Protein AF-A0A668SNV4-F1 (afdb_monomer_lite)

Sequence (179 aa):
MDPEVSVLLHCAHWQGLLRSQVQVELSERQTDLALERHIDEVWMKRVSKEPWLFNRAKFRLHSFCLIKRTPKIICVLDYLGTNWSCGEAEFGDPLTLLAQPLGVGGILCTSNGQVVMIRSQKVAEAGGLLDISGGHPERDMNKEDSVNIPLSSLGPPDLMGIALNHTSAGGPSAEFYVR

InterPro domains:
  IPR055295 Uridine diphosphate glucose pyrophosphatase NUDT22/Nudix hydrolase 9-l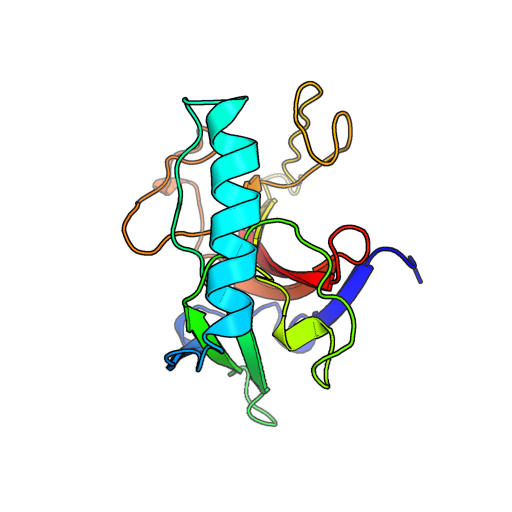ike [PTHR31835] (4-139)

Radius of gyration: 17.76 Å; chains: 1; bounding box: 51×36×52 Å

pLDDT: mean 80.9, std 13.27, range [43.84, 95.81]

Structure (mmCIF, N/CA/C/O backbone):
data_AF-A0A668SNV4-F1
#
_entry.id   AF-A0A668SNV4-F1
#
loop_
_atom_site.group_PDB
_atom_site.id
_atom_site.type_symbol
_atom_site.label_atom_id
_atom_site.label_alt_id
_atom_site.label_comp_id
_atom_site.label_asym_id
_atom_site.label_entity_id
_atom_site.label_seq_id
_atom_site.pdbx_PDB_ins_code
_atom_site.Cartn_x
_atom_site.Cartn_y
_atom_site.Cartn_z
_atom_site.occupancy
_atom_site.B_iso_or_equiv
_atom_site.auth_seq_id
_atom_site.auth_comp_id
_atom_site.auth_asym_id
_atom_site.auth_atom_id
_atom_site.pdbx_PDB_model_num
ATOM 1 N N . MET A 1 1 ? -5.055 -21.736 3.893 1.00 62.34 1 MET A N 1
ATOM 2 C CA . MET A 1 1 ? -4.922 -20.269 3.802 1.00 62.34 1 MET A CA 1
ATOM 3 C C . MET A 1 1 ? -4.796 -19.911 2.336 1.00 62.34 1 MET A C 1
ATOM 5 O O . MET A 1 1 ? -4.388 -20.781 1.573 1.00 62.34 1 MET A O 1
ATOM 9 N N . ASP A 1 2 ? -5.212 -18.707 1.961 1.00 80.62 2 ASP A N 1
ATOM 10 C CA . ASP A 1 2 ? -5.057 -18.195 0.598 1.00 80.62 2 ASP A CA 1
ATOM 11 C C . ASP A 1 2 ? -3.554 -18.097 0.261 1.00 80.62 2 ASP A C 1
ATOM 13 O O . ASP A 1 2 ? -2.820 -17.499 1.048 1.00 80.62 2 ASP A O 1
ATOM 17 N N . PRO A 1 3 ? -3.052 -18.741 -0.809 1.00 85.69 3 PRO A N 1
ATOM 18 C CA . PRO A 1 3 ? -1.633 -18.689 -1.156 1.00 85.69 3 PRO A CA 1
ATOM 19 C C . PRO A 1 3 ? -1.188 -17.319 -1.690 1.00 85.69 3 PRO A C 1
ATOM 21 O O . PRO A 1 3 ? 0.012 -17.053 -1.733 1.00 85.69 3 PRO A O 1
ATOM 24 N N . GLU A 1 4 ? -2.122 -16.456 -2.098 1.00 86.94 4 GLU A N 1
ATOM 25 C CA . GLU A 1 4 ? -1.818 -15.160 -2.710 1.00 86.94 4 GLU A CA 1
ATOM 26 C C . GLU A 1 4 ? -1.564 -14.062 -1.671 1.00 86.94 4 GLU A C 1
ATOM 28 O O . GLU A 1 4 ? -0.909 -13.065 -1.979 1.00 86.94 4 GLU A O 1
ATOM 33 N N . VAL A 1 5 ? -2.012 -14.257 -0.425 1.00 88.69 5 VAL A N 1
ATOM 34 C CA . VAL A 1 5 ? -1.916 -13.258 0.647 1.00 88.69 5 VAL A CA 1
ATOM 35 C C . VAL A 1 5 ? -1.386 -13.872 1.938 1.00 88.69 5 VAL A C 1
ATOM 37 O O . VAL A 1 5 ? -1.888 -14.888 2.418 1.00 88.69 5 VAL A O 1
ATOM 40 N N . SER A 1 6 ? -0.423 -13.202 2.570 1.00 92.31 6 SER A N 1
ATOM 41 C CA . SER A 1 6 ? -0.019 -13.501 3.948 1.00 92.31 6 SER A CA 1
ATOM 42 C C . SER A 1 6 ? -0.122 -12.283 4.857 1.00 92.31 6 SER A C 1
ATOM 44 O O . SER A 1 6 ? -0.015 -11.138 4.423 1.00 92.31 6 SER A O 1
ATOM 46 N N . VAL A 1 7 ? -0.349 -12.533 6.148 1.00 92.19 7 VAL A N 1
ATOM 47 C CA . VAL A 1 7 ? -0.418 -11.486 7.171 1.00 92.19 7 VAL A CA 1
ATOM 48 C C . VAL A 1 7 ? 0.949 -11.358 7.831 1.00 92.19 7 VAL A C 1
ATOM 50 O O . VAL A 1 7 ? 1.402 -12.278 8.511 1.00 92.19 7 VAL A O 1
ATOM 53 N N . LEU A 1 8 ? 1.588 -10.206 7.643 1.00 90.25 8 LEU A N 1
ATOM 54 C CA . LEU A 1 8 ? 2.882 -9.879 8.233 1.00 90.25 8 LEU A CA 1
ATOM 55 C C . LEU A 1 8 ? 2.731 -9.339 9.664 1.00 90.25 8 LEU A C 1
ATOM 57 O O . LEU A 1 8 ? 3.505 -9.685 10.554 1.00 90.25 8 LEU A O 1
ATOM 61 N N . LEU A 1 9 ? 1.711 -8.510 9.893 1.00 90.31 9 LEU A N 1
ATOM 62 C CA . LEU A 1 9 ? 1.374 -7.935 11.193 1.00 90.31 9 LEU A CA 1
ATOM 63 C C . LEU A 1 9 ? -0.138 -7.976 11.390 1.00 90.31 9 LEU A C 1
ATOM 65 O O . LEU A 1 9 ? -0.888 -7.592 10.497 1.00 90.31 9 LEU A O 1
ATOM 69 N N . HIS A 1 10 ? -0.576 -8.365 12.586 1.00 91.19 10 HIS A N 1
ATOM 70 C CA . HIS A 1 10 ? -1.985 -8.379 12.959 1.00 91.19 10 HIS A CA 1
ATOM 71 C C . HIS A 1 10 ? -2.212 -7.613 14.267 1.00 91.19 10 HIS A C 1
ATOM 73 O O . HIS A 1 10 ? -1.689 -7.994 15.315 1.00 91.19 10 HIS A O 1
ATOM 79 N N . CYS A 1 11 ? -3.020 -6.553 14.210 1.00 89.69 11 CYS A N 1
ATOM 80 C CA . CYS A 1 11 ? -3.277 -5.647 15.331 1.00 89.69 11 CYS A CA 1
ATOM 81 C C . CYS A 1 11 ? -4.656 -5.842 15.982 1.00 89.69 11 CYS A C 1
ATOM 83 O O . CYS A 1 11 ? -5.030 -5.060 16.858 1.00 89.69 11 CYS A O 1
ATOM 85 N N . ALA A 1 12 ? -5.422 -6.879 15.615 1.00 80.88 12 ALA A N 1
ATOM 86 C CA . ALA A 1 12 ? -6.786 -7.050 16.130 1.00 80.88 12 ALA A CA 1
ATOM 87 C C . ALA A 1 12 ? -6.859 -7.236 17.652 1.00 80.88 12 ALA A C 1
ATOM 89 O O . ALA A 1 12 ? -7.870 -6.889 18.256 1.00 80.88 12 ALA A O 1
ATOM 90 N N . HIS A 1 13 ? -5.790 -7.723 18.295 1.00 84.62 13 HIS A N 1
ATOM 91 C CA . HIS A 1 13 ? -5.733 -7.814 19.758 1.00 84.62 13 HIS A CA 1
ATOM 92 C C . HIS A 1 13 ? -5.906 -6.447 20.446 1.00 84.62 13 HIS A C 1
ATOM 94 O O . HIS A 1 13 ? -6.421 -6.385 21.560 1.00 84.62 13 HIS A O 1
ATOM 100 N N . TRP A 1 14 ? -5.521 -5.360 19.773 1.00 85.62 14 TRP A N 1
ATOM 101 C CA . TRP A 1 14 ? -5.672 -3.987 20.260 1.00 85.62 14 TRP A CA 1
ATOM 102 C C . TRP A 1 14 ? -6.848 -3.246 19.626 1.00 85.62 14 TRP A C 1
ATOM 104 O O . TRP A 1 14 ? -7.013 -2.065 19.897 1.00 85.62 14 TRP A O 1
ATOM 114 N N . GLN A 1 15 ? -7.668 -3.934 18.820 1.00 90.31 15 GLN A N 1
ATOM 115 C CA . GLN A 1 15 ? -8.726 -3.325 18.004 1.00 90.31 15 GLN A CA 1
ATOM 116 C C . GLN A 1 15 ? -8.188 -2.293 16.995 1.00 90.31 15 GLN A C 1
ATOM 118 O O . GLN A 1 15 ? -8.897 -1.369 16.620 1.00 90.31 15 GLN A O 1
ATOM 123 N N . GLY A 1 16 ? -6.944 -2.484 16.543 1.00 92.38 16 GLY A N 1
ATOM 124 C CA . GLY A 1 16 ? -6.222 -1.527 15.707 1.00 92.38 16 GLY A CA 1
ATOM 125 C C . GLY A 1 16 ? -5.272 -0.637 16.514 1.00 92.38 16 GLY A C 1
ATOM 126 O O . GLY A 1 16 ? -5.365 -0.538 17.736 1.00 92.38 16 GLY A O 1
ATOM 127 N N . LEU A 1 17 ? -4.291 -0.041 15.835 1.00 93.88 17 LEU A N 1
ATOM 128 C CA . LEU A 1 17 ? -3.350 0.905 16.438 1.00 93.88 17 LEU A CA 1
ATOM 129 C C . LEU A 1 17 ? -3.656 2.329 15.978 1.00 93.88 17 LEU A C 1
ATOM 131 O O . LEU A 1 17 ? -3.743 2.603 14.782 1.00 93.88 17 LEU A O 1
ATOM 135 N N . LEU A 1 18 ? -3.730 3.246 16.939 1.00 94.38 18 LEU A N 1
ATOM 136 C CA . LEU A 1 18 ? -3.867 4.676 16.688 1.00 94.38 18 LEU A CA 1
ATOM 137 C C . LEU A 1 18 ? -2.577 5.253 16.097 1.00 94.38 18 LEU A C 1
ATOM 139 O O . LEU A 1 18 ? -1.477 4.756 16.335 1.00 94.38 18 LEU A O 1
ATOM 143 N N . ARG A 1 19 ? -2.667 6.413 15.441 1.00 93.06 19 ARG A N 1
ATOM 144 C CA . ARG A 1 19 ? -1.477 7.133 14.952 1.00 93.06 19 ARG A CA 1
ATOM 145 C C . ARG A 1 19 ? -0.423 7.378 16.043 1.00 93.06 19 ARG A C 1
ATOM 147 O O . ARG A 1 19 ? 0.765 7.258 15.779 1.00 93.06 19 ARG A O 1
ATOM 154 N N . SER A 1 20 ? -0.837 7.695 17.272 1.00 93.00 20 SER A N 1
ATOM 155 C CA . SER A 1 20 ? 0.075 7.935 18.409 1.00 93.00 20 SER A CA 1
ATOM 156 C C . SER A 1 20 ? 0.813 6.679 18.896 1.00 93.00 20 SER A C 1
ATOM 158 O O . SER A 1 20 ? 1.745 6.774 19.696 1.00 93.00 20 SER A O 1
ATOM 160 N N . GLN A 1 21 ? 0.385 5.507 18.433 1.00 93.81 21 GLN A N 1
ATOM 161 C CA . GLN A 1 21 ? 0.933 4.195 18.755 1.00 93.81 21 GLN A CA 1
ATOM 162 C C . GLN A 1 21 ? 1.876 3.666 17.663 1.00 93.81 21 GLN A C 1
ATOM 164 O O . GLN A 1 21 ? 2.537 2.647 17.861 1.00 93.81 21 GLN A O 1
ATOM 169 N N . VAL A 1 22 ? 1.976 4.364 16.531 1.00 92.62 22 VAL A N 1
ATOM 170 C CA . VAL A 1 22 ? 2.842 4.002 15.408 1.00 92.62 22 VAL A CA 1
ATOM 171 C C . VAL A 1 22 ? 3.987 5.006 15.322 1.00 92.62 22 VAL A C 1
ATOM 173 O O . VAL A 1 22 ? 3.777 6.191 15.074 1.00 92.62 22 VAL A O 1
ATOM 176 N N . GLN A 1 23 ? 5.211 4.527 15.521 1.00 93.06 23 GLN A N 1
ATOM 177 C CA . GLN A 1 23 ? 6.435 5.287 15.297 1.00 93.06 23 GLN A CA 1
ATOM 178 C C . GLN A 1 23 ? 7.041 4.874 13.956 1.00 93.06 23 GLN A C 1
ATOM 180 O O . GLN A 1 23 ? 7.071 3.692 13.620 1.00 93.06 23 GLN A O 1
ATOM 185 N N . VAL A 1 24 ? 7.527 5.851 13.195 1.00 90.62 24 VAL A N 1
ATOM 186 C CA . VAL A 1 24 ? 8.175 5.626 11.901 1.00 90.62 24 VAL A CA 1
ATOM 187 C C . VAL A 1 24 ? 9.590 6.174 11.958 1.00 90.62 24 VAL A C 1
ATOM 189 O O . VAL A 1 24 ? 9.796 7.326 12.337 1.00 90.62 24 VAL A O 1
ATOM 192 N N . GLU A 1 25 ? 10.545 5.346 11.563 1.00 90.75 25 GLU A N 1
ATOM 193 C CA . GLU A 1 25 ? 11.948 5.698 11.391 1.00 90.75 25 GLU A CA 1
ATOM 194 C C . GLU A 1 25 ? 12.276 5.620 9.902 1.00 90.75 25 GLU A C 1
ATOM 196 O O . GLU A 1 25 ? 11.956 4.633 9.243 1.00 90.75 25 GLU A O 1
ATOM 201 N N . LEU A 1 26 ? 12.857 6.691 9.362 1.00 86.62 26 LEU A N 1
ATOM 202 C CA . LEU A 1 26 ? 13.261 6.757 7.962 1.00 86.62 26 LEU A CA 1
ATOM 203 C C . LEU A 1 26 ? 14.764 6.527 7.859 1.00 86.62 26 LEU A C 1
ATOM 205 O O . LEU A 1 26 ? 15.535 7.225 8.522 1.00 86.62 26 LEU A O 1
ATOM 209 N N . SER A 1 27 ? 15.162 5.597 7.000 1.00 80.81 27 SER A N 1
ATOM 210 C CA . SER A 1 27 ? 16.559 5.335 6.658 1.00 80.81 27 SER A CA 1
ATOM 211 C C . SER A 1 27 ? 16.804 5.443 5.153 1.00 80.81 27 SER A C 1
ATOM 213 O O . SER A 1 27 ? 15.889 5.405 4.325 1.00 80.81 27 SER A O 1
ATOM 215 N N . GLU A 1 28 ? 18.068 5.656 4.793 1.00 73.38 28 GLU A N 1
ATOM 216 C CA . GLU A 1 28 ? 18.510 5.631 3.403 1.00 73.38 28 GLU A CA 1
ATOM 217 C C . GLU A 1 28 ? 18.937 4.212 3.039 1.00 73.38 28 GLU A C 1
ATOM 219 O O . GLU A 1 28 ? 19.706 3.573 3.761 1.00 73.38 28 GLU A O 1
ATOM 224 N N . ARG A 1 29 ? 18.446 3.714 1.902 1.00 69.88 29 ARG A N 1
ATOM 225 C CA . ARG A 1 29 ? 18.855 2.408 1.393 1.00 69.88 29 ARG A CA 1
ATOM 226 C C . ARG A 1 29 ? 20.238 2.521 0.760 1.00 69.88 29 ARG A C 1
ATOM 228 O O . ARG A 1 29 ? 20.479 3.382 -0.081 1.00 69.88 29 ARG A O 1
ATOM 235 N N . GLN A 1 30 ? 21.118 1.590 1.110 1.00 66.25 30 GLN A N 1
ATOM 236 C CA . GLN A 1 30 ? 22.383 1.411 0.411 1.00 66.25 30 GLN A CA 1
ATOM 237 C C . GLN A 1 30 ? 22.130 0.698 -0.924 1.00 66.25 30 GLN A C 1
ATOM 239 O O . GLN A 1 30 ? 21.508 -0.366 -0.950 1.00 66.25 30 GLN A O 1
ATOM 244 N N . THR A 1 31 ? 22.577 1.293 -2.030 1.00 65.88 31 THR A N 1
ATOM 245 C CA . THR A 1 31 ? 22.366 0.763 -3.384 1.00 65.88 31 THR A CA 1
ATOM 246 C C . THR A 1 31 ? 23.671 0.318 -4.032 1.00 65.88 31 THR A C 1
ATOM 248 O O . THR A 1 31 ? 24.742 0.867 -3.769 1.00 65.88 31 THR A O 1
ATOM 251 N N . ASP A 1 32 ? 23.574 -0.712 -4.872 1.00 72.00 32 ASP A N 1
ATOM 252 C CA . ASP A 1 32 ? 24.674 -1.194 -5.705 1.00 72.00 32 ASP A CA 1
ATOM 253 C C . ASP A 1 32 ? 24.635 -0.481 -7.066 1.00 72.00 32 ASP A C 1
ATOM 255 O O . ASP A 1 32 ? 23.599 -0.442 -7.731 1.00 72.00 32 ASP A O 1
ATOM 259 N N . LEU A 1 33 ? 25.777 0.046 -7.511 1.00 77.81 33 LEU A N 1
ATOM 260 C CA . LEU A 1 33 ? 25.935 0.691 -8.816 1.00 77.81 33 LEU A CA 1
ATOM 261 C C . LEU A 1 33 ? 25.541 -0.218 -9.991 1.00 77.81 33 LEU A C 1
ATOM 263 O O . LEU A 1 33 ? 25.065 0.276 -11.015 1.00 77.81 33 LEU A O 1
ATOM 267 N N . ALA A 1 34 ? 25.754 -1.533 -9.877 1.00 75.75 34 ALA A N 1
ATOM 268 C CA . ALA A 1 34 ? 25.351 -2.487 -10.908 1.00 75.75 34 ALA A CA 1
ATOM 269 C C . ALA A 1 34 ? 23.822 -2.594 -11.012 1.00 75.75 34 ALA A C 1
ATOM 271 O O . ALA A 1 34 ? 23.277 -2.616 -12.119 1.00 75.75 34 ALA A O 1
ATOM 272 N N . LEU A 1 35 ? 23.140 -2.595 -9.863 1.00 73.69 35 LEU A N 1
ATOM 273 C CA . LEU A 1 35 ? 21.685 -2.630 -9.775 1.00 73.69 35 LEU A CA 1
ATOM 274 C C . LEU A 1 35 ? 21.067 -1.344 -10.339 1.00 73.69 35 LEU A C 1
ATOM 276 O O . LEU A 1 35 ? 20.172 -1.424 -11.177 1.00 73.69 35 LEU A O 1
ATOM 280 N N . GLU A 1 36 ? 21.584 -0.176 -9.949 1.00 76.81 36 GLU A N 1
ATOM 281 C CA . GLU A 1 36 ? 21.110 1.126 -10.449 1.00 76.81 36 GLU A CA 1
ATOM 282 C C . GLU A 1 36 ? 21.205 1.219 -11.977 1.00 76.81 36 GLU A C 1
ATOM 284 O O . GLU A 1 36 ? 20.233 1.564 -12.650 1.00 76.81 36 GLU A O 1
ATOM 289 N N . ARG A 1 37 ? 22.334 0.790 -12.558 1.00 80.31 37 ARG A N 1
ATOM 290 C CA . ARG A 1 37 ? 22.487 0.725 -14.020 1.00 80.31 37 ARG A CA 1
ATOM 291 C C . ARG A 1 37 ? 21.439 -0.161 -14.686 1.00 80.31 37 ARG A C 1
ATOM 293 O O . ARG A 1 37 ? 20.899 0.209 -15.726 1.00 80.31 37 ARG A O 1
ATOM 300 N N . HIS A 1 38 ? 21.164 -1.334 -14.118 1.00 76.94 38 HIS A N 1
ATOM 301 C CA . HIS A 1 38 ? 20.163 -2.240 -14.674 1.00 76.94 38 HIS A CA 1
ATOM 302 C C . HIS A 1 38 ? 18.758 -1.619 -14.644 1.00 76.94 38 HIS A C 1
ATOM 304 O O . HIS A 1 38 ? 18.021 -1.694 -15.630 1.00 76.94 38 HIS A O 1
ATOM 310 N N . ILE A 1 39 ? 18.401 -0.962 -13.537 1.00 75.88 39 ILE A N 1
ATOM 311 C CA . ILE A 1 39 ? 17.119 -0.264 -13.379 1.00 75.88 39 ILE A CA 1
ATOM 312 C C . ILE A 1 39 ? 16.973 0.838 -14.433 1.00 75.88 39 ILE A C 1
ATOM 314 O O . ILE A 1 39 ? 15.936 0.907 -15.100 1.00 75.88 39 ILE A O 1
ATOM 318 N N . ASP A 1 40 ? 18.017 1.645 -14.633 1.00 81.19 40 ASP A N 1
ATOM 319 C CA . ASP A 1 40 ? 18.037 2.704 -15.642 1.00 81.19 40 ASP A CA 1
ATOM 320 C C . ASP A 1 40 ? 17.857 2.147 -17.061 1.00 81.19 40 ASP A C 1
ATOM 322 O O . ASP A 1 40 ? 17.062 2.669 -17.847 1.00 81.19 40 ASP A O 1
ATOM 326 N N . GLU A 1 41 ? 18.527 1.043 -17.400 1.00 82.38 41 GLU A N 1
ATOM 327 C CA . GLU A 1 41 ? 18.385 0.394 -18.708 1.00 82.38 41 GLU A CA 1
ATOM 328 C C . GLU A 1 41 ? 16.948 -0.097 -18.965 1.00 82.38 41 GLU A C 1
ATOM 330 O O . GLU A 1 41 ? 16.409 0.083 -20.065 1.00 82.38 41 GLU A O 1
ATOM 335 N N . VAL A 1 42 ? 16.307 -0.710 -17.963 1.00 80.50 42 VAL A N 1
ATOM 336 C CA . VAL A 1 42 ? 14.906 -1.159 -18.049 1.00 80.50 42 VAL A CA 1
ATOM 337 C C . VAL A 1 42 ? 13.960 0.036 -18.177 1.00 80.50 42 VAL A C 1
ATOM 339 O O . VAL A 1 42 ? 13.055 0.022 -19.020 1.00 80.50 42 VAL A O 1
ATOM 342 N N . TRP A 1 43 ? 14.183 1.092 -17.392 1.00 81.38 43 TRP A N 1
ATOM 343 C CA . TRP A 1 43 ? 13.388 2.316 -17.439 1.00 81.38 43 TRP A CA 1
ATOM 344 C C . TRP A 1 43 ? 13.464 2.998 -18.806 1.00 81.38 43 TRP A C 1
ATOM 346 O O . TRP A 1 43 ? 12.428 3.285 -19.408 1.00 81.38 43 TRP A O 1
ATOM 356 N N . MET A 1 44 ? 14.666 3.169 -19.360 1.00 85.12 44 MET A N 1
ATOM 357 C CA . MET A 1 44 ? 14.859 3.789 -20.673 1.00 85.12 44 MET A CA 1
ATOM 358 C C . MET A 1 44 ? 14.159 3.006 -21.788 1.00 85.12 44 MET A C 1
ATOM 360 O O . MET A 1 44 ? 13.497 3.596 -22.648 1.00 85.12 44 MET A O 1
ATOM 364 N N . LYS A 1 45 ? 14.213 1.667 -21.747 1.00 84.06 45 LYS A N 1
ATOM 365 C CA . LYS A 1 45 ? 13.450 0.812 -22.672 1.00 84.06 45 LYS A CA 1
ATOM 366 C C . LYS A 1 45 ? 11.945 1.047 -22.539 1.00 84.06 45 LYS A C 1
ATOM 368 O O . LYS A 1 45 ? 11.252 1.102 -23.556 1.00 84.06 45 LYS A O 1
ATOM 373 N N . ARG A 1 46 ? 11.428 1.204 -21.317 1.00 82.69 46 ARG A N 1
ATOM 374 C CA . ARG A 1 46 ? 9.999 1.434 -21.061 1.00 82.69 46 ARG A CA 1
ATOM 375 C C . ARG A 1 46 ? 9.541 2.805 -21.561 1.00 82.69 46 ARG A C 1
ATOM 377 O O . ARG A 1 46 ? 8.576 2.864 -22.323 1.00 82.69 46 ARG A O 1
ATOM 384 N N . VAL A 1 47 ? 10.254 3.870 -21.197 1.00 86.56 47 VAL A N 1
ATOM 385 C CA . VAL A 1 47 ? 9.932 5.257 -21.581 1.00 86.56 47 VAL A CA 1
ATOM 386 C C . VAL A 1 47 ? 10.053 5.468 -23.089 1.00 86.56 47 VAL A C 1
ATOM 388 O O . VAL A 1 47 ? 9.265 6.210 -23.663 1.00 86.56 47 VAL A O 1
ATOM 391 N N . SER A 1 48 ? 10.961 4.757 -23.771 1.00 91.31 48 SER A N 1
ATOM 392 C CA . SER A 1 48 ? 11.040 4.818 -25.240 1.00 91.31 48 SER A CA 1
ATOM 393 C C . SER A 1 48 ? 9.751 4.367 -25.943 1.00 91.31 48 SER A C 1
ATOM 395 O O . SER A 1 48 ? 9.446 4.844 -27.034 1.00 91.31 48 SER A O 1
ATOM 397 N N . LYS A 1 49 ? 8.984 3.461 -25.319 1.00 91.94 49 LYS A N 1
ATOM 398 C CA . LYS A 1 49 ? 7.693 2.974 -25.831 1.00 91.94 49 LYS A CA 1
ATOM 399 C C . LYS A 1 49 ? 6.520 3.813 -25.335 1.00 91.94 49 LYS A C 1
ATOM 401 O O . LYS A 1 49 ? 5.544 3.975 -26.058 1.00 91.94 49 LYS A O 1
ATOM 406 N N . GLU A 1 50 ? 6.611 4.324 -24.111 1.00 89.00 50 GLU A N 1
ATOM 407 C CA . GLU A 1 50 ? 5.570 5.129 -23.471 1.00 89.00 50 GLU A CA 1
ATOM 408 C C . GLU A 1 50 ? 6.174 6.406 -22.867 1.00 89.00 50 GLU A C 1
ATOM 410 O O . GLU A 1 50 ? 6.460 6.457 -21.667 1.00 89.00 50 GLU A O 1
ATOM 415 N N . PRO A 1 51 ? 6.365 7.458 -23.687 1.00 91.06 51 PRO A N 1
ATOM 416 C CA . PRO A 1 51 ? 7.064 8.678 -23.271 1.00 91.06 51 PRO A CA 1
ATOM 417 C C . PRO A 1 51 ? 6.339 9.496 -22.197 1.00 91.06 51 PRO A C 1
ATOM 419 O O . PRO A 1 51 ? 6.919 10.407 -21.619 1.00 91.06 51 PRO A O 1
ATOM 422 N N . TRP A 1 52 ? 5.061 9.203 -21.947 1.00 89.31 52 TRP A N 1
ATOM 423 C CA . TRP A 1 52 ? 4.252 9.863 -20.921 1.00 89.31 52 TRP A CA 1
ATOM 424 C C . TRP A 1 52 ? 4.466 9.288 -19.514 1.00 89.3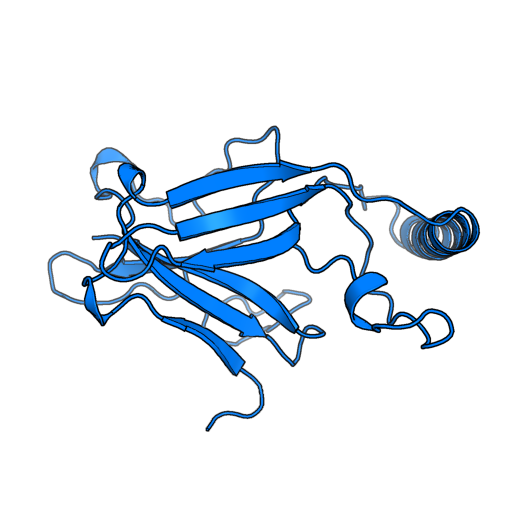1 52 TRP A C 1
ATOM 426 O O . TRP A 1 52 ? 3.900 9.812 -18.554 1.00 89.31 52 TRP A O 1
ATOM 436 N N . LEU A 1 53 ? 5.232 8.203 -19.372 1.00 84.06 53 LEU A N 1
ATOM 437 C CA . LEU A 1 53 ? 5.579 7.653 -18.066 1.00 84.06 53 LEU A CA 1
ATOM 438 C C . LEU A 1 53 ? 6.596 8.541 -17.352 1.00 84.06 53 LEU A C 1
ATOM 440 O O . LEU A 1 53 ? 7.490 9.122 -17.962 1.00 84.06 53 LEU A O 1
ATOM 444 N N . PHE A 1 54 ? 6.481 8.604 -16.032 1.00 81.94 54 PHE A N 1
ATOM 445 C CA . PHE A 1 54 ? 7.362 9.398 -15.191 1.00 81.94 54 PHE A CA 1
ATOM 446 C C . PHE A 1 54 ? 7.582 8.707 -13.845 1.00 81.94 54 PHE A C 1
ATOM 448 O O . PHE A 1 54 ? 6.717 7.974 -13.359 1.00 81.94 54 PHE A O 1
ATOM 455 N N . ASN A 1 55 ? 8.751 8.934 -13.247 1.00 79.12 55 ASN A N 1
ATOM 456 C CA . ASN A 1 55 ? 9.108 8.322 -11.974 1.00 79.12 55 ASN A CA 1
ATOM 457 C C . ASN A 1 55 ? 8.431 9.028 -10.803 1.00 79.12 55 ASN A C 1
ATOM 459 O O . ASN A 1 55 ? 8.250 10.248 -10.797 1.00 79.12 55 ASN A O 1
ATOM 463 N N . ARG A 1 56 ? 8.104 8.239 -9.779 1.00 75.94 56 ARG A N 1
ATOM 464 C CA . ARG A 1 56 ? 7.638 8.741 -8.492 1.00 75.94 56 ARG A CA 1
ATOM 465 C C . ARG A 1 56 ? 8.316 8.015 -7.345 1.00 75.94 56 ARG A C 1
ATOM 467 O O . ARG A 1 56 ? 8.549 6.811 -7.380 1.00 75.94 56 ARG A O 1
ATOM 474 N N . ALA A 1 57 ? 8.569 8.786 -6.307 1.00 79.69 57 ALA A N 1
ATOM 475 C CA . ALA A 1 57 ? 9.106 8.342 -5.044 1.00 79.69 57 ALA A CA 1
ATOM 476 C C . ALA A 1 57 ? 8.096 7.522 -4.235 1.00 79.69 57 ALA A C 1
ATOM 478 O O . ALA A 1 57 ? 6.948 7.947 -4.095 1.00 79.69 57 ALA A O 1
ATOM 479 N N . LYS A 1 58 ? 8.524 6.398 -3.655 1.00 82.62 58 LYS A N 1
ATOM 480 C CA . LYS A 1 58 ? 7.684 5.532 -2.816 1.00 82.62 58 LYS A CA 1
ATOM 481 C C . LYS A 1 58 ? 8.405 5.159 -1.528 1.00 82.62 58 LYS A C 1
ATOM 483 O O . LYS A 1 58 ? 9.629 5.055 -1.508 1.00 82.62 58 LYS A O 1
ATOM 488 N N . PHE A 1 59 ? 7.622 4.957 -0.474 1.00 86.31 59 PHE A N 1
ATOM 489 C CA . PHE A 1 59 ? 8.107 4.359 0.765 1.00 86.31 59 PHE A CA 1
ATOM 490 C C . PHE A 1 59 ? 8.235 2.853 0.578 1.00 86.31 59 PHE A C 1
ATOM 492 O O . PHE A 1 59 ? 7.365 2.248 -0.041 1.00 86.31 59 PHE A O 1
ATOM 499 N N . ARG A 1 60 ? 9.279 2.250 1.135 1.00 84.94 60 ARG A N 1
ATOM 500 C CA . ARG A 1 60 ? 9.471 0.802 1.220 1.00 84.94 60 ARG A CA 1
ATOM 501 C C . ARG A 1 60 ? 9.462 0.404 2.687 1.00 84.94 60 ARG A C 1
ATOM 503 O O . ARG A 1 60 ? 10.151 1.029 3.487 1.00 84.94 60 ARG A O 1
ATOM 510 N N . LEU A 1 61 ? 8.713 -0.634 3.045 1.00 86.94 61 LEU A N 1
ATOM 511 C CA . LEU A 1 61 ? 8.779 -1.201 4.392 1.00 86.94 61 LEU A CA 1
ATOM 512 C C . LEU A 1 61 ? 10.014 -2.098 4.497 1.00 86.94 61 LEU A C 1
ATOM 514 O O . LEU A 1 61 ? 10.051 -3.158 3.881 1.00 86.94 61 LEU A O 1
ATOM 518 N N . HIS A 1 62 ? 11.014 -1.674 5.269 1.00 84.25 62 HIS A N 1
ATOM 519 C CA . HIS A 1 62 ? 12.217 -2.469 5.509 1.00 84.25 62 HIS A CA 1
ATOM 520 C C . HIS A 1 62 ? 11.978 -3.492 6.623 1.00 84.25 62 HIS A C 1
ATOM 522 O O . HIS A 1 62 ? 12.213 -4.687 6.461 1.00 84.25 62 HIS A O 1
ATOM 528 N N . SER A 1 63 ? 11.498 -3.025 7.775 1.00 85.19 63 SER A N 1
ATOM 529 C CA . SER A 1 63 ? 11.221 -3.879 8.927 1.00 85.19 63 SER A CA 1
ATOM 530 C C . SER A 1 63 ? 10.253 -3.206 9.893 1.00 85.19 63 SER A C 1
ATOM 532 O O . SER A 1 63 ? 9.943 -2.019 9.783 1.00 85.19 63 SER A O 1
ATOM 534 N N . PHE A 1 64 ? 9.765 -3.971 10.865 1.00 89.25 64 PHE A N 1
ATOM 535 C CA . PHE A 1 64 ? 9.004 -3.429 11.979 1.00 89.25 64 PHE A CA 1
ATOM 536 C C . PHE A 1 64 ? 9.321 -4.175 13.273 1.00 89.25 64 PHE A C 1
ATOM 538 O O . PHE A 1 64 ? 9.714 -5.343 13.266 1.00 89.25 64 PHE A O 1
ATOM 545 N N . CYS A 1 65 ? 9.125 -3.497 14.399 1.00 88.62 65 CYS A N 1
ATOM 546 C CA . CYS A 1 65 ? 9.293 -4.055 15.730 1.00 88.62 65 CYS A CA 1
ATOM 547 C C . CYS A 1 65 ? 8.067 -3.745 16.587 1.00 88.62 65 CYS A C 1
ATOM 549 O O . CYS A 1 65 ? 7.677 -2.588 16.746 1.00 88.62 65 CYS A O 1
ATOM 551 N N . LEU A 1 66 ? 7.476 -4.790 17.165 1.00 86.00 66 LEU A N 1
ATOM 552 C CA . LEU A 1 66 ? 6.387 -4.660 18.121 1.00 86.00 66 LEU A CA 1
ATOM 553 C C . LEU A 1 66 ? 6.952 -4.566 19.543 1.00 86.00 66 LEU A C 1
ATOM 555 O O . LEU A 1 66 ? 7.634 -5.479 20.020 1.00 86.00 66 LEU A O 1
ATOM 559 N N . ILE A 1 67 ? 6.609 -3.498 20.261 1.00 83.25 67 ILE A N 1
ATOM 560 C CA . ILE A 1 67 ? 7.010 -3.340 21.658 1.00 83.25 67 ILE A CA 1
ATOM 561 C C . ILE A 1 67 ? 6.146 -4.263 22.522 1.00 83.25 67 ILE A C 1
ATOM 563 O O . ILE A 1 67 ? 4.951 -4.031 22.726 1.00 83.25 67 ILE A O 1
ATOM 567 N N . LYS A 1 68 ? 6.765 -5.330 23.043 1.00 74.31 68 LYS A N 1
ATOM 568 C CA . LYS A 1 68 ? 6.099 -6.367 23.847 1.00 74.31 68 LYS A CA 1
ATOM 569 C C . LYS A 1 68 ? 5.205 -5.753 24.931 1.00 74.31 68 LYS A C 1
ATOM 571 O O . LYS A 1 68 ? 5.658 -4.932 25.723 1.00 74.31 68 LYS A O 1
ATOM 576 N N . ARG A 1 69 ?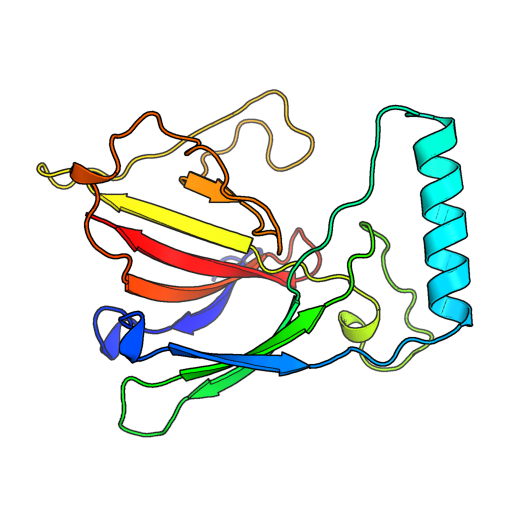 3.960 -6.240 25.009 1.00 73.44 69 ARG A N 1
ATOM 577 C CA . ARG A 1 69 ? 2.928 -5.837 25.988 1.00 73.44 69 ARG A CA 1
ATOM 578 C C . ARG A 1 69 ? 2.446 -4.385 25.879 1.00 73.44 69 ARG A C 1
ATOM 580 O O . ARG A 1 69 ? 1.769 -3.915 26.787 1.00 73.44 69 ARG A O 1
ATOM 587 N N . THR A 1 70 ? 2.736 -3.694 24.780 1.00 78.00 70 THR A N 1
ATOM 588 C CA . THR A 1 70 ? 2.145 -2.383 24.495 1.00 78.00 70 THR A CA 1
ATOM 589 C C . THR A 1 70 ? 1.578 -2.358 23.078 1.00 78.00 70 THR A C 1
ATOM 591 O O . THR A 1 70 ? 2.129 -3.022 22.200 1.00 78.00 70 THR A O 1
ATOM 594 N N . PRO A 1 71 ? 0.503 -1.597 22.826 1.00 81.69 71 PRO A N 1
ATOM 595 C CA . PRO A 1 71 ? 0.030 -1.317 21.477 1.00 81.69 71 PRO A CA 1
ATOM 596 C C . PRO A 1 71 ? 0.975 -0.294 20.840 1.00 81.69 71 PRO A C 1
ATOM 598 O O . PRO A 1 71 ? 0.606 0.860 20.685 1.00 81.69 71 PRO A O 1
ATOM 601 N N . LYS A 1 72 ? 2.241 -0.649 20.605 1.00 86.06 72 LYS A N 1
ATOM 602 C CA . LYS A 1 72 ? 3.206 0.242 19.955 1.00 86.06 72 LYS A CA 1
ATOM 603 C C . LYS A 1 72 ? 4.065 -0.513 18.962 1.00 86.06 72 LYS A C 1
ATOM 605 O O . LYS A 1 72 ? 4.619 -1.565 19.289 1.00 86.06 72 LYS A O 1
ATOM 610 N N . ILE A 1 73 ? 4.201 0.066 17.778 1.00 87.00 73 ILE A N 1
ATOM 611 C CA . ILE A 1 73 ? 5.027 -0.458 16.697 1.00 87.00 73 ILE A CA 1
ATOM 612 C C . ILE A 1 73 ? 6.001 0.610 16.215 1.00 87.00 73 ILE A C 1
ATOM 614 O O . ILE A 1 73 ? 5.649 1.785 16.128 1.00 87.00 73 ILE A O 1
ATOM 618 N N . ILE A 1 74 ? 7.222 0.181 15.913 1.00 86.00 74 ILE A N 1
ATOM 619 C CA . ILE A 1 74 ? 8.231 0.985 15.229 1.00 86.00 74 ILE A CA 1
ATOM 620 C C . ILE A 1 74 ? 8.393 0.390 13.835 1.00 86.00 74 ILE A C 1
ATOM 622 O O . ILE A 1 74 ? 8.742 -0.783 13.719 1.00 86.00 74 ILE A O 1
ATOM 626 N N . CYS A 1 75 ? 8.118 1.172 12.798 1.00 84.00 75 CYS A N 1
ATOM 627 C CA . CYS A 1 75 ? 8.322 0.788 11.405 1.00 84.00 75 CYS A CA 1
ATOM 628 C C . CYS A 1 75 ? 9.566 1.490 10.870 1.00 84.00 75 CYS A C 1
ATOM 630 O O . CYS A 1 75 ? 9.660 2.714 10.953 1.00 84.00 75 CYS A O 1
ATOM 632 N N . VAL A 1 76 ? 10.482 0.723 10.290 1.00 81.06 76 VAL A N 1
ATOM 633 C CA . VAL A 1 76 ? 11.629 1.255 9.558 1.00 81.06 76 VAL A CA 1
ATOM 634 C C . VAL A 1 76 ? 11.256 1.279 8.087 1.00 81.06 76 VAL A C 1
ATOM 636 O O . VAL A 1 76 ? 10.940 0.239 7.497 1.00 81.06 76 VAL A O 1
ATOM 639 N N . LEU A 1 77 ? 11.239 2.478 7.516 1.00 77.50 77 LEU A N 1
ATOM 640 C CA . LEU A 1 77 ? 10.926 2.705 6.117 1.00 77.50 77 LEU A CA 1
ATOM 641 C C . LEU A 1 77 ? 12.159 3.235 5.394 1.00 77.50 77 LEU A C 1
ATOM 643 O O . LEU A 1 77 ? 12.815 4.158 5.873 1.00 77.50 77 LEU A O 1
ATOM 647 N N . ASP A 1 78 ? 12.400 2.706 4.202 1.00 70.75 78 ASP A N 1
ATOM 648 C CA . ASP A 1 78 ? 13.427 3.215 3.303 1.00 70.75 78 ASP A CA 1
ATOM 649 C C . ASP A 1 78 ? 12.805 3.897 2.092 1.00 70.75 78 ASP A C 1
ATOM 651 O O . ASP A 1 78 ? 11.633 3.707 1.746 1.00 70.75 78 ASP A O 1
ATOM 655 N N . TYR A 1 79 ? 13.632 4.684 1.419 1.00 61.53 79 TYR A N 1
ATOM 656 C CA . TYR A 1 79 ? 13.284 5.371 0.192 1.00 61.53 79 TYR A CA 1
ATOM 657 C C . TYR A 1 79 ? 14.121 4.819 -0.952 1.00 61.53 79 TYR A C 1
ATOM 659 O O . TYR A 1 79 ? 15.332 4.996 -0.932 1.00 61.53 79 TYR A O 1
ATOM 667 N N . LEU A 1 80 ? 13.491 4.170 -1.935 1.00 55.47 80 LEU A N 1
ATOM 668 C CA . LEU A 1 80 ? 14.032 3.979 -3.288 1.00 55.47 80 LEU A CA 1
ATOM 669 C C . LEU A 1 80 ? 13.014 3.215 -4.138 1.00 55.47 80 LEU A C 1
ATOM 671 O O . LEU A 1 80 ? 12.673 2.069 -3.849 1.00 55.47 80 LEU A O 1
ATOM 675 N N . GLY A 1 81 ? 12.513 3.885 -5.175 1.00 53.59 81 GLY A N 1
ATOM 676 C CA . GLY A 1 81 ? 11.590 3.315 -6.146 1.00 53.59 81 GLY A CA 1
ATOM 677 C C . GLY A 1 81 ? 12.357 2.645 -7.274 1.00 53.59 81 GLY A C 1
ATOM 678 O O . GLY A 1 81 ? 13.159 3.287 -7.943 1.00 53.59 81 GLY A O 1
ATOM 679 N N . THR A 1 82 ? 12.071 1.372 -7.509 1.00 50.06 82 THR A N 1
ATOM 680 C CA . THR A 1 82 ? 12.419 0.694 -8.757 1.00 50.06 82 THR A CA 1
ATOM 681 C C . THR A 1 82 ? 11.138 0.115 -9.351 1.00 50.06 82 THR A C 1
ATOM 683 O O . THR A 1 82 ? 10.119 -0.032 -8.671 1.00 50.06 82 THR A O 1
ATOM 686 N N . ASN A 1 83 ? 11.129 -0.104 -10.661 1.00 50.31 83 ASN A N 1
ATOM 687 C CA . ASN A 1 83 ? 9.977 -0.693 -11.331 1.00 50.31 83 ASN A CA 1
ATOM 688 C C . ASN A 1 83 ? 9.906 -2.202 -11.072 1.00 50.31 83 ASN A C 1
ATOM 690 O O . ASN A 1 83 ? 10.817 -2.807 -10.514 1.00 50.31 83 ASN A O 1
ATOM 694 N N . TRP A 1 84 ? 8.804 -2.793 -11.524 1.00 48.34 84 TRP A N 1
ATOM 695 C CA . TRP A 1 84 ? 8.551 -4.227 -11.624 1.00 48.34 84 TRP A CA 1
ATOM 696 C C . TRP A 1 84 ? 9.646 -4.961 -12.422 1.00 48.34 84 TRP A C 1
ATOM 698 O O . TRP A 1 84 ? 9.483 -5.261 -13.604 1.00 48.34 84 TRP A O 1
ATOM 708 N N . SER A 1 85 ? 10.787 -5.234 -11.799 1.00 47.69 85 SER A N 1
ATOM 709 C CA . SER A 1 85 ? 11.812 -6.126 -12.331 1.00 47.69 85 SER A CA 1
ATOM 710 C C . SER A 1 85 ? 12.098 -7.207 -11.301 1.00 47.69 85 SER A C 1
ATOM 712 O O . SER A 1 85 ? 12.448 -6.910 -10.161 1.00 47.69 85 SER A O 1
ATOM 714 N N . CYS A 1 86 ? 11.926 -8.461 -11.715 1.00 43.84 86 CYS A N 1
ATOM 715 C CA . CYS A 1 86 ? 12.368 -9.627 -10.966 1.00 43.84 86 CYS A CA 1
ATOM 716 C C . CYS A 1 86 ? 13.881 -9.496 -10.763 1.00 43.84 86 CYS A C 1
ATOM 718 O O . CYS A 1 86 ? 14.624 -9.539 -11.740 1.00 43.84 86 CYS A O 1
ATOM 720 N N . GLY A 1 87 ? 14.334 -9.282 -9.527 1.00 47.44 87 GLY A N 1
ATOM 721 C CA . GLY A 1 87 ? 15.756 -9.365 -9.222 1.00 47.44 87 GLY A CA 1
ATOM 722 C C . GLY A 1 87 ? 16.215 -10.793 -9.493 1.00 47.44 87 GLY A C 1
ATOM 723 O O . GLY A 1 87 ? 15.749 -11.719 -8.830 1.00 47.44 87 GLY A O 1
ATOM 724 N N . GLU A 1 88 ? 17.067 -10.995 -10.497 1.00 46.34 88 GLU A N 1
ATOM 725 C CA . GLU A 1 88 ? 17.763 -12.270 -10.639 1.00 46.34 88 GLU A CA 1
ATOM 726 C C . GLU A 1 88 ? 18.672 -12.459 -9.419 1.00 46.34 88 GLU A C 1
ATOM 728 O O . GLU A 1 88 ? 19.312 -11.521 -8.941 1.00 46.34 88 GLU A O 1
ATOM 733 N N . ALA A 1 89 ? 18.651 -13.673 -8.869 1.00 47.62 89 ALA A N 1
ATOM 734 C CA . ALA A 1 89 ? 19.192 -14.048 -7.565 1.00 47.62 89 ALA A CA 1
ATOM 735 C C . ALA A 1 89 ? 20.735 -14.097 -7.514 1.00 47.62 89 ALA A C 1
ATOM 737 O O . ALA A 1 89 ? 21.310 -15.032 -6.962 1.00 47.62 89 ALA A O 1
ATOM 738 N N . GLU A 1 90 ? 21.421 -13.109 -8.090 1.00 49.09 90 GLU A N 1
ATOM 739 C CA . GLU A 1 90 ? 22.881 -12.990 -7.992 1.00 49.09 90 GLU A CA 1
ATOM 740 C C . GLU A 1 90 ? 23.332 -12.281 -6.700 1.00 49.09 90 GLU A C 1
ATOM 742 O O . GLU A 1 90 ? 24.497 -12.380 -6.319 1.00 49.09 90 GLU A O 1
ATOM 747 N N . PHE A 1 91 ? 22.411 -11.647 -5.958 1.00 47.56 91 PHE A N 1
ATOM 748 C CA . PHE A 1 91 ? 22.707 -10.912 -4.722 1.00 47.56 91 PHE A CA 1
ATOM 749 C C . PHE A 1 91 ? 21.816 -11.356 -3.550 1.00 47.56 91 PHE A C 1
ATOM 751 O O . PHE A 1 91 ? 20.797 -10.738 -3.264 1.00 47.56 91 PHE A O 1
ATOM 758 N N . GLY A 1 92 ? 22.215 -12.409 -2.830 1.00 56.41 92 GLY A N 1
ATOM 759 C CA . GLY A 1 92 ? 21.687 -12.710 -1.489 1.00 56.41 92 GLY A CA 1
ATOM 760 C C . GLY A 1 92 ? 20.156 -12.830 -1.390 1.00 56.41 92 GLY A C 1
ATOM 761 O O . G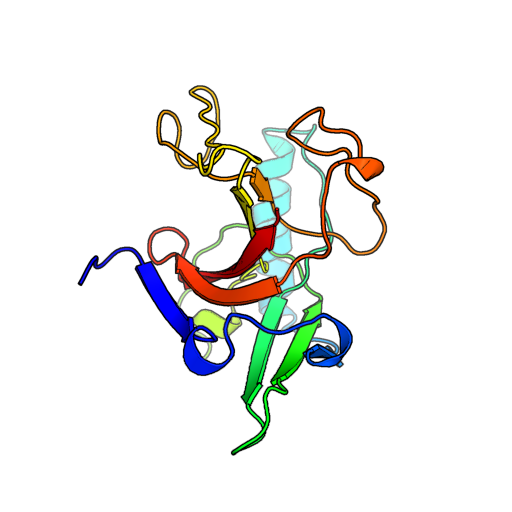LY A 1 92 ? 19.555 -13.638 -2.092 1.00 56.41 92 GLY A O 1
ATOM 762 N N . ASP A 1 93 ? 19.538 -12.087 -0.460 1.00 57.47 93 ASP A N 1
ATOM 763 C CA . ASP A 1 93 ? 18.082 -12.098 -0.243 1.00 57.47 93 ASP A CA 1
ATOM 764 C C . ASP A 1 93 ? 17.345 -11.493 -1.460 1.00 57.47 93 ASP A C 1
ATOM 766 O O . ASP A 1 93 ? 17.494 -10.294 -1.718 1.00 57.47 93 ASP A O 1
ATOM 770 N N . PRO A 1 94 ? 16.511 -12.269 -2.181 1.00 56.31 94 PRO A N 1
ATOM 771 C CA . PRO A 1 94 ? 15.793 -11.814 -3.374 1.00 56.31 94 PRO A CA 1
ATOM 772 C C . PRO A 1 94 ? 14.936 -10.557 -3.163 1.00 56.31 94 PRO A C 1
ATOM 774 O O . PRO A 1 94 ? 14.718 -9.793 -4.104 1.00 56.31 94 PRO A O 1
ATOM 777 N N . LEU A 1 95 ? 14.467 -10.305 -1.933 1.00 61.75 95 LEU A N 1
ATOM 778 C CA . LEU A 1 95 ? 13.656 -9.127 -1.603 1.00 61.75 95 LEU A CA 1
ATOM 779 C C . LEU A 1 95 ? 14.475 -7.830 -1.545 1.00 61.75 95 LEU A C 1
ATOM 781 O O . LEU A 1 95 ? 13.914 -6.737 -1.642 1.00 61.75 95 LEU A O 1
ATOM 785 N N . THR A 1 96 ? 15.802 -7.926 -1.423 1.00 58.97 96 THR A N 1
ATOM 786 C CA . THR A 1 96 ? 16.700 -6.760 -1.389 1.00 58.97 96 THR A CA 1
ATOM 787 C C . THR A 1 96 ? 16.835 -6.072 -2.739 1.00 58.97 96 THR A C 1
ATOM 789 O O . THR A 1 96 ? 17.235 -4.911 -2.779 1.00 58.97 96 THR A O 1
ATOM 792 N N . LEU A 1 97 ? 16.473 -6.749 -3.832 1.00 58.12 97 LEU A N 1
ATOM 793 C CA . LEU A 1 97 ? 16.513 -6.211 -5.192 1.00 58.12 97 LEU A CA 1
ATOM 794 C C . LEU A 1 97 ? 15.164 -5.625 -5.638 1.00 58.12 97 LEU A C 1
ATOM 796 O O . LEU A 1 97 ? 15.106 -4.896 -6.628 1.00 58.12 97 LEU A O 1
ATOM 800 N N . LEU A 1 98 ? 14.087 -5.901 -4.898 1.00 64.75 98 LEU A N 1
ATOM 801 C CA . LEU A 1 98 ? 12.736 -5.459 -5.226 1.00 64.75 98 LEU A CA 1
ATOM 802 C C . LEU A 1 98 ? 12.411 -4.103 -4.588 1.00 64.75 98 LEU A C 1
ATOM 804 O O . LEU A 1 98 ? 12.752 -3.834 -3.435 1.00 64.75 98 LEU A O 1
ATOM 808 N N . ALA A 1 99 ? 11.684 -3.260 -5.325 1.00 68.56 99 ALA A N 1
ATOM 809 C CA . ALA A 1 99 ? 11.226 -1.958 -4.837 1.00 68.56 99 ALA A CA 1
ATOM 810 C C . ALA A 1 99 ? 10.319 -2.055 -3.607 1.00 68.56 99 ALA A C 1
ATOM 812 O O . ALA A 1 99 ? 10.378 -1.190 -2.740 1.00 68.56 99 ALA A O 1
ATOM 813 N N . GLN A 1 100 ? 9.471 -3.091 -3.566 1.00 76.38 100 GLN A N 1
ATOM 814 C 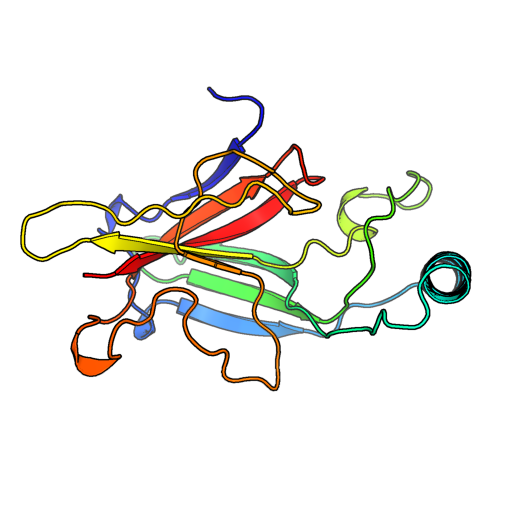CA . GLN A 1 100 ? 8.476 -3.350 -2.518 1.00 76.38 100 GLN A CA 1
ATOM 815 C C . GLN A 1 100 ? 7.812 -2.067 -1.985 1.00 76.38 100 GLN A C 1
ATOM 817 O O . GLN A 1 100 ? 7.905 -1.777 -0.786 1.00 76.38 100 GLN A O 1
ATOM 822 N N . PRO A 1 101 ? 7.187 -1.260 -2.868 1.00 84.50 101 PRO A N 1
ATOM 823 C CA . PRO A 1 101 ? 6.539 -0.038 -2.431 1.00 84.50 101 PRO A CA 1
ATOM 824 C C . PRO A 1 101 ? 5.447 -0.394 -1.422 1.00 84.50 101 PRO A C 1
ATOM 826 O O . PRO A 1 101 ? 4.623 -1.270 -1.670 1.00 84.50 101 PRO A O 1
ATOM 829 N N . LEU A 1 102 ? 5.449 0.285 -0.281 1.00 89.31 102 LEU A N 1
ATOM 830 C CA . LEU A 1 102 ? 4.439 0.130 0.748 1.00 89.31 102 LEU A CA 1
ATOM 831 C C . LEU A 1 102 ? 3.115 0.686 0.225 1.00 89.31 102 LEU A C 1
ATOM 833 O O . LEU A 1 102 ? 3.007 1.883 -0.053 1.00 89.31 102 LEU A O 1
ATOM 837 N N . GLY A 1 103 ? 2.127 -0.187 0.078 1.00 91.12 103 GLY A N 1
ATOM 838 C CA . GLY A 1 103 ? 0.738 0.167 -0.170 1.00 91.12 103 GLY A CA 1
ATOM 839 C C . GLY A 1 103 ? 0.022 0.599 1.107 1.00 91.12 103 GLY A C 1
ATOM 840 O O . GLY A 1 103 ? 0.482 0.353 2.226 1.00 91.12 103 GLY A O 1
ATOM 841 N N . VAL A 1 104 ? -1.118 1.256 0.929 1.00 92.88 104 VAL A N 1
ATOM 842 C CA . VAL A 1 104 ? -2.105 1.487 1.979 1.00 92.88 104 VAL A CA 1
ATOM 843 C C . VAL A 1 104 ? -3.487 1.113 1.465 1.00 92.88 104 VAL A C 1
ATOM 845 O O . VAL A 1 104 ? -3.855 1.493 0.350 1.00 92.88 104 VAL A O 1
ATOM 848 N N . GLY A 1 105 ? -4.249 0.411 2.294 1.00 93.06 105 GLY A N 1
ATOM 849 C CA . GLY A 1 105 ? -5.649 0.081 2.064 1.00 93.06 105 GLY A CA 1
ATOM 850 C C . GLY A 1 105 ? -6.525 0.613 3.195 1.00 93.06 105 GLY A C 1
ATOM 851 O O . GLY A 1 105 ? -6.127 0.643 4.357 1.00 93.06 105 GLY A O 1
ATOM 852 N N . GLY A 1 106 ? -7.710 1.099 2.847 1.00 92.75 106 GLY A N 1
ATOM 853 C CA . GLY A 1 106 ? -8.688 1.693 3.745 1.00 92.75 106 GLY A CA 1
ATOM 854 C C . GLY A 1 106 ? -10.010 0.943 3.670 1.00 92.75 106 GLY A C 1
ATOM 855 O O . GLY A 1 106 ? -10.753 1.046 2.693 1.00 92.75 106 GLY A O 1
ATOM 856 N N . ILE A 1 107 ? -10.326 0.220 4.738 1.00 94.06 107 ILE A N 1
ATOM 857 C CA . ILE A 1 107 ? -11.617 -0.420 4.963 1.00 94.06 107 ILE A CA 1
ATOM 858 C C . ILE A 1 107 ? -12.560 0.658 5.497 1.00 94.06 107 ILE A C 1
ATOM 860 O O . ILE A 1 107 ? -12.598 0.932 6.699 1.00 94.06 107 ILE A O 1
ATOM 864 N N . LEU A 1 108 ? -13.296 1.295 4.586 1.00 94.00 108 LEU A N 1
ATOM 865 C CA . LEU A 1 108 ? -14.238 2.361 4.922 1.00 94.00 108 LEU A CA 1
ATOM 866 C C . LEU A 1 108 ? -15.582 1.761 5.335 1.00 94.00 108 LEU A C 1
ATOM 868 O O . LEU A 1 108 ? -16.237 1.085 4.539 1.00 94.00 108 LEU A O 1
ATOM 872 N N . CYS A 1 109 ? -15.992 2.023 6.570 1.00 94.62 109 CYS A N 1
ATOM 873 C CA . CYS A 1 109 ? -17.215 1.518 7.171 1.00 94.62 109 CYS A CA 1
ATOM 874 C C . CYS A 1 109 ? -18.249 2.635 7.298 1.00 94.62 109 CYS A C 1
ATOM 876 O O . CYS A 1 109 ? -18.042 3.604 8.013 1.00 94.62 109 CYS A O 1
ATOM 878 N N . THR A 1 110 ? -19.404 2.479 6.667 1.00 93.50 110 THR A N 1
ATOM 879 C CA . THR A 1 110 ? -20.499 3.447 6.755 1.00 93.50 110 THR A CA 1
ATOM 880 C C . THR A 1 110 ? -21.218 3.380 8.109 1.00 93.50 110 THR A C 1
ATOM 882 O O . THR A 1 110 ? -21.132 2.393 8.847 1.00 93.50 110 THR A O 1
ATOM 885 N N . SER A 1 111 ? -22.015 4.407 8.421 1.00 93.00 111 SER A N 1
ATOM 886 C CA . SER A 1 111 ? -22.802 4.488 9.664 1.00 93.00 111 SER A CA 1
ATOM 887 C C . SER A 1 111 ? -23.847 3.375 9.828 1.00 93.00 111 SER A C 1
ATOM 889 O O . SER A 1 111 ? -24.241 3.066 10.950 1.00 93.00 111 SER A O 1
ATOM 891 N N . ASN A 1 112 ? -24.280 2.747 8.730 1.00 94.75 112 ASN A N 1
ATOM 892 C CA . ASN A 1 112 ? -25.169 1.581 8.730 1.00 94.75 112 ASN A CA 1
ATOM 893 C C . ASN A 1 112 ? -24.416 0.232 8.699 1.00 94.75 112 ASN A C 1
ATOM 895 O O . ASN A 1 112 ? -25.044 -0.802 8.483 1.00 94.75 112 ASN A O 1
ATOM 899 N N . GLY A 1 113 ? -23.095 0.227 8.917 1.00 92.56 113 GLY A N 1
ATOM 900 C CA . GLY A 1 113 ? -22.288 -0.990 9.057 1.00 92.56 113 GLY A CA 1
ATOM 901 C C . GLY A 1 113 ? -21.939 -1.693 7.742 1.00 92.56 113 GLY A C 1
ATOM 902 O O . GLY A 1 113 ? -21.672 -2.893 7.752 1.00 92.56 113 GLY A O 1
ATOM 903 N N . GLN A 1 114 ? -21.961 -0.982 6.612 1.00 94.50 114 GLN A N 1
ATOM 904 C CA . GLN A 1 114 ? -21.543 -1.511 5.310 1.00 94.50 114 GLN A CA 1
ATOM 905 C C . GLN A 1 114 ? -20.090 -1.120 5.014 1.00 94.50 114 GLN A C 1
ATOM 907 O O . GLN A 1 114 ? -19.604 -0.108 5.508 1.00 94.50 114 GLN A O 1
ATOM 912 N N . VAL A 1 115 ? -19.397 -1.915 4.196 1.00 93.50 115 VAL A N 1
ATOM 913 C CA . VAL A 1 115 ? -18.024 -1.622 3.753 1.00 93.50 115 VAL A CA 1
ATOM 914 C C . VAL A 1 115 ? -18.044 -1.125 2.312 1.00 93.50 115 VAL A C 1
ATOM 916 O O . VAL A 1 115 ? -18.707 -1.719 1.458 1.00 93.50 115 VAL A O 1
ATOM 919 N N . VAL A 1 116 ? -17.321 -0.041 2.037 1.00 92.06 116 VAL A N 1
ATOM 920 C CA . VAL A 1 116 ? -17.174 0.507 0.684 1.00 92.06 116 VAL A CA 1
ATOM 921 C C . VAL A 1 116 ? -16.141 -0.304 -0.097 1.00 92.06 116 VAL A C 1
ATOM 923 O O . VAL A 1 116 ? -15.015 -0.485 0.359 1.00 92.06 116 VAL A O 1
ATOM 926 N N . MET A 1 117 ? -16.520 -0.747 -1.295 1.00 91.38 117 MET A N 1
ATOM 927 C CA . MET A 1 117 ? -15.649 -1.440 -2.248 1.00 91.38 117 MET A CA 1
ATOM 928 C C . MET A 1 117 ? -15.628 -0.680 -3.575 1.00 91.38 117 MET A C 1
ATOM 930 O O . MET A 1 117 ? -16.653 -0.145 -4.007 1.00 91.38 117 MET A O 1
ATOM 934 N N . ILE A 1 118 ? -14.481 -0.677 -4.245 1.00 87.12 118 ILE A N 1
ATOM 935 C CA . ILE A 1 118 ? -14.283 -0.119 -5.583 1.00 87.12 118 ILE A CA 1
ATOM 936 C C . ILE A 1 118 ? -13.920 -1.232 -6.571 1.00 87.12 118 ILE A C 1
ATOM 938 O O . ILE A 1 118 ? -13.475 -2.311 -6.196 1.00 87.12 118 ILE A O 1
ATOM 942 N N . ARG A 1 119 ? -14.165 -1.005 -7.862 1.00 82.06 119 ARG A N 1
ATOM 943 C CA . ARG A 1 119 ? -13.812 -1.949 -8.930 1.00 82.06 119 ARG A CA 1
ATOM 944 C C . ARG A 1 119 ? -13.545 -1.183 -10.210 1.00 82.06 119 ARG A C 1
ATOM 946 O O . ARG A 1 119 ? -14.403 -0.424 -10.660 1.00 82.06 119 ARG A O 1
ATOM 953 N N . SER A 1 120 ? -12.411 -1.454 -10.845 1.00 75.81 120 SER A N 1
ATOM 954 C CA . SER A 1 120 ? -12.081 -0.926 -12.169 1.00 75.81 120 SER A CA 1
ATOM 955 C C . SER A 1 120 ? -11.803 -2.063 -13.142 1.00 75.81 120 SER A C 1
ATOM 957 O O . SER A 1 120 ? -11.166 -3.043 -12.780 1.00 75.81 120 SER A O 1
ATOM 959 N N . GLN A 1 121 ? -12.274 -1.947 -14.385 1.00 80.88 121 GLN A N 1
ATOM 960 C CA . GLN A 1 121 ? -12.033 -2.950 -15.434 1.00 80.88 121 GLN A CA 1
ATOM 961 C C . GLN A 1 121 ? -10.875 -2.593 -16.374 1.00 80.88 121 GLN A C 1
ATOM 963 O O . GLN A 1 121 ? -10.443 -3.436 -17.152 1.00 80.88 121 GLN A O 1
ATOM 968 N N . LYS A 1 122 ? -10.391 -1.347 -16.349 1.00 80.19 122 LYS A N 1
ATOM 969 C CA . LYS A 1 122 ? -9.381 -0.840 -17.292 1.00 80.19 122 LYS A CA 1
ATOM 970 C C . LYS A 1 122 ? -8.145 -0.367 -16.540 1.00 80.19 122 LYS A C 1
ATOM 972 O O . LYS A 1 122 ? -7.832 0.819 -16.525 1.00 80.19 122 LYS A O 1
ATOM 977 N N . VAL A 1 123 ? -7.484 -1.307 -15.881 1.00 80.56 123 VAL A N 1
ATOM 978 C CA . VAL A 1 123 ? -6.260 -1.089 -15.104 1.00 80.56 123 VAL A CA 1
ATOM 979 C C . VAL A 1 123 ? -5.260 -2.194 -15.421 1.00 80.56 123 VAL A C 1
ATOM 981 O O . VAL A 1 123 ? -5.650 -3.281 -15.844 1.00 80.56 123 VAL A O 1
ATOM 984 N N . ALA A 1 124 ? -3.972 -1.891 -15.266 1.00 75.25 124 ALA A N 1
ATOM 985 C CA . ALA A 1 124 ? -2.900 -2.848 -15.536 1.00 75.25 124 ALA A CA 1
ATOM 986 C C . ALA A 1 124 ? -2.855 -3.985 -14.500 1.00 75.25 124 ALA A C 1
ATOM 988 O O . ALA A 1 124 ? -2.528 -5.115 -14.849 1.00 75.25 124 ALA A O 1
ATOM 989 N N . GLU A 1 125 ? -3.210 -3.693 -13.249 1.00 78.56 125 GLU A N 1
ATOM 990 C CA . GLU A 1 125 ? -3.236 -4.646 -12.138 1.00 78.56 125 GLU A CA 1
ATOM 991 C C . GLU A 1 125 ? -4.685 -4.921 -11.711 1.00 78.56 125 GLU A C 1
ATOM 993 O O . GLU A 1 125 ? -5.492 -3.996 -11.653 1.00 78.56 125 GLU A O 1
ATOM 998 N N . ALA A 1 126 ? -5.014 -6.190 -11.437 1.00 80.69 126 ALA A N 1
ATOM 999 C CA . ALA A 1 126 ? -6.287 -6.630 -10.845 1.00 80.69 126 ALA A CA 1
ATOM 1000 C C . ALA A 1 126 ? -7.582 -6.158 -11.558 1.00 80.69 126 ALA A C 1
ATOM 1002 O O . ALA A 1 126 ? -8.634 -5.991 -10.937 1.00 80.69 126 ALA A O 1
ATOM 1003 N N . GLY A 1 127 ? -7.542 -5.973 -12.883 1.00 84.44 127 GLY A N 1
ATOM 1004 C CA . GLY A 1 127 ? -8.695 -5.521 -13.667 1.00 84.44 127 GLY A CA 1
ATOM 1005 C C . GLY A 1 127 ? -9.939 -6.403 -13.499 1.00 84.44 127 GLY A C 1
ATOM 1006 O O . GLY A 1 127 ? -9.925 -7.596 -13.783 1.00 84.44 127 GLY A O 1
ATOM 1007 N N . GLY A 1 128 ? -11.046 -5.791 -13.076 1.00 86.25 128 GLY A N 1
ATOM 1008 C CA . GLY A 1 128 ? -12.347 -6.434 -12.885 1.00 86.25 128 GLY A CA 1
ATOM 1009 C C . GLY A 1 128 ? -12.577 -7.028 -11.494 1.00 86.25 128 GLY A C 1
ATOM 1010 O O . GLY A 1 128 ? -13.705 -7.445 -11.217 1.00 86.25 128 GLY A O 1
ATOM 1011 N N . LEU A 1 129 ? -11.567 -7.017 -10.621 1.00 87.50 129 LEU A N 1
ATOM 1012 C CA . LEU A 1 129 ? -11.663 -7.512 -9.248 1.00 87.50 129 LEU A CA 1
ATOM 1013 C C . LEU A 1 129 ? -12.190 -6.433 -8.291 1.00 87.50 129 LEU A C 1
ATOM 1015 O O . LEU A 1 129 ? -12.134 -5.236 -8.584 1.00 87.50 129 LEU A O 1
ATOM 1019 N N . LEU A 1 130 ? -12.774 -6.874 -7.174 1.00 89.38 130 LEU A N 1
ATOM 1020 C CA . LEU A 1 130 ? -13.140 -5.979 -6.076 1.00 89.38 130 LEU A CA 1
ATOM 1021 C C . LEU A 1 130 ? -11.875 -5.531 -5.354 1.00 89.38 130 LEU A C 1
ATOM 1023 O O . LEU A 1 130 ? -10.982 -6.339 -5.116 1.00 89.38 130 LEU A O 1
ATOM 1027 N N . ASP A 1 131 ? -11.853 -4.263 -4.980 1.00 89.50 131 ASP A N 1
ATOM 1028 C CA . ASP A 1 131 ? -10.751 -3.626 -4.283 1.00 89.50 131 ASP A CA 1
ATOM 1029 C C . ASP A 1 131 ? -11.298 -2.671 -3.210 1.00 89.50 131 ASP A C 1
ATOM 1031 O O . ASP A 1 131 ? -12.481 -2.309 -3.209 1.00 89.50 131 ASP A O 1
ATOM 1035 N N . ILE A 1 132 ? -10.442 -2.270 -2.282 1.00 89.62 132 ILE A N 1
ATOM 1036 C CA . ILE A 1 132 ? -10.728 -1.270 -1.253 1.00 89.62 132 ILE A CA 1
ATOM 1037 C C . ILE A 1 132 ? -10.141 0.083 -1.654 1.00 89.62 132 ILE A C 1
ATOM 1039 O O . ILE A 1 132 ? -9.356 0.204 -2.591 1.00 89.62 132 ILE A O 1
ATOM 1043 N N . SER A 1 133 ? -10.545 1.145 -0.959 1.00 89.25 133 SER A N 1
ATOM 1044 C CA . SER A 1 133 ? -9.956 2.466 -1.204 1.00 89.25 133 SER A CA 1
ATOM 1045 C C . SER A 1 133 ? -8.499 2.457 -0.758 1.00 89.25 133 SER A C 1
ATOM 1047 O O . SER A 1 133 ? -8.208 1.991 0.336 1.00 89.25 133 SER A O 1
ATOM 1049 N N . GLY A 1 134 ? -7.576 2.978 -1.559 1.00 89.06 134 GLY A N 1
ATOM 1050 C CA . GLY A 1 134 ? -6.166 2.891 -1.202 1.00 89.06 134 GLY A CA 1
ATOM 1051 C C . GLY A 1 134 ? -5.217 3.395 -2.274 1.00 89.06 134 GLY A C 1
ATOM 1052 O O . GLY A 1 134 ? -5.593 4.118 -3.200 1.00 89.06 134 GLY A O 1
ATOM 1053 N N . GLY A 1 135 ? -3.952 3.022 -2.127 1.00 88.44 135 GLY A N 1
ATOM 1054 C CA . GLY A 1 135 ? -2.914 3.286 -3.109 1.00 88.44 135 GLY A CA 1
ATOM 1055 C C . GLY A 1 135 ? -1.522 3.254 -2.499 1.00 88.44 135 GLY A C 1
ATOM 1056 O O . GLY A 1 135 ? -1.310 2.764 -1.402 1.00 88.44 135 GLY A O 1
ATOM 1057 N N . HIS A 1 136 ? -0.553 3.819 -3.213 1.00 87.06 136 HIS A N 1
ATOM 1058 C CA . HIS A 1 136 ? 0.829 3.887 -2.742 1.00 87.06 136 HIS A CA 1
ATOM 1059 C C . HIS A 1 136 ? 1.195 5.346 -2.410 1.00 87.06 136 HIS A C 1
ATOM 1061 O O . HIS A 1 136 ? 1.196 6.170 -3.344 1.00 87.06 136 HIS A O 1
ATOM 1067 N N . PRO A 1 137 ? 1.450 5.694 -1.131 1.00 83.69 137 PRO A N 1
ATOM 1068 C CA . PRO A 1 137 ? 1.791 7.048 -0.701 1.00 83.69 137 PRO A CA 1
ATOM 1069 C C . PRO A 1 137 ? 3.123 7.533 -1.285 1.00 83.69 137 PRO A C 1
ATOM 1071 O O . PRO A 1 137 ? 3.980 6.750 -1.696 1.00 83.69 137 PRO A O 1
ATOM 1074 N N . GLU A 1 138 ? 3.262 8.853 -1.358 1.00 80.19 138 GLU A N 1
ATOM 1075 C CA . GLU A 1 138 ? 4.401 9.572 -1.940 1.00 80.19 138 GLU A CA 1
ATOM 1076 C C . GLU A 1 138 ? 4.823 10.685 -0.978 1.00 80.19 138 GLU A C 1
ATOM 1078 O O . GLU A 1 138 ? 3.998 11.166 -0.205 1.00 80.19 138 GLU A O 1
ATOM 1083 N N . ARG A 1 139 ? 6.094 11.098 -1.019 1.00 68.94 139 ARG A N 1
ATOM 1084 C CA . ARG A 1 139 ? 6.668 12.047 -0.049 1.00 68.94 139 ARG A CA 1
ATOM 1085 C C . ARG A 1 139 ? 6.041 13.448 -0.104 1.00 68.94 139 ARG A C 1
ATOM 1087 O O . ARG A 1 139 ? 5.856 14.058 0.942 1.00 68.94 139 ARG A O 1
ATOM 1094 N N . ASP A 1 140 ? 5.692 13.918 -1.303 1.00 63.19 140 ASP A N 1
ATOM 1095 C CA . ASP A 1 140 ? 5.434 15.344 -1.563 1.00 63.19 140 ASP A CA 1
ATOM 1096 C C . ASP A 1 140 ? 4.009 15.648 -2.060 1.00 63.19 140 ASP A C 1
ATOM 1098 O O . ASP A 1 140 ? 3.754 16.724 -2.596 1.00 63.19 140 ASP A O 1
ATOM 1102 N N . MET A 1 141 ? 3.063 14.713 -1.915 1.00 54.62 141 MET A N 1
ATOM 1103 C CA . MET A 1 141 ? 1.711 14.872 -2.464 1.00 54.62 141 MET A CA 1
ATOM 1104 C C . MET A 1 141 ? 0.622 14.588 -1.432 1.00 54.62 141 MET A C 1
ATOM 1106 O O . MET A 1 141 ? 0.508 13.471 -0.928 1.00 54.62 141 MET A O 1
ATOM 1110 N N . ASN A 1 142 ? -0.262 15.567 -1.234 1.00 55.44 142 ASN A N 1
ATOM 1111 C CA . ASN A 1 142 ? -1.619 15.302 -0.766 1.00 55.44 142 ASN A CA 1
ATOM 1112 C C . ASN A 1 142 ? -2.396 14.735 -1.960 1.00 55.44 142 ASN A C 1
ATOM 1114 O O . ASN A 1 142 ? -2.589 15.432 -2.956 1.00 55.44 142 ASN A O 1
ATOM 1118 N N . LYS A 1 143 ? -2.775 13.456 -1.905 1.00 56.69 143 LYS A N 1
ATOM 1119 C CA . LYS A 1 143 ? -3.658 12.864 -2.918 1.00 56.69 143 LYS A CA 1
ATOM 1120 C C . LYS A 1 143 ? -5.100 13.284 -2.656 1.00 56.69 143 LYS A C 1
ATOM 1122 O O . LYS A 1 143 ? -5.505 13.417 -1.506 1.00 56.69 143 LYS A O 1
ATOM 1127 N N . GLU A 1 144 ? -5.849 13.470 -3.735 1.00 54.50 144 GLU A N 1
ATOM 1128 C CA . GLU A 1 144 ? -7.306 13.531 -3.681 1.00 54.50 144 GLU A CA 1
ATOM 1129 C C . GLU A 1 144 ? -7.856 12.128 -3.397 1.00 54.50 144 GLU A C 1
ATOM 1131 O O . GLU A 1 144 ? -7.323 11.128 -3.893 1.00 54.50 144 GLU A O 1
ATOM 1136 N N . ASP A 1 145 ? -8.902 12.056 -2.576 1.00 61.06 145 ASP A N 1
ATOM 1137 C CA . ASP A 1 145 ? -9.516 10.791 -2.196 1.00 61.06 145 ASP A CA 1
ATOM 1138 C C . ASP A 1 145 ? -10.157 10.110 -3.414 1.00 61.06 145 ASP A C 1
ATOM 1140 O O . ASP A 1 145 ? -10.915 10.710 -4.176 1.00 61.06 145 ASP A O 1
ATOM 1144 N N . SER A 1 146 ? -9.868 8.816 -3.587 1.00 65.44 146 SER A N 1
ATOM 1145 C CA . SER A 1 146 ? -10.456 7.984 -4.657 1.00 65.44 146 SER A CA 1
ATOM 1146 C C . SER A 1 146 ? -11.978 7.844 -4.544 1.00 65.44 146 SER A C 1
ATOM 1148 O O . SER A 1 146 ? -12.667 7.526 -5.515 1.00 65.44 146 SER A O 1
ATOM 1150 N N . VAL A 1 147 ? -12.498 8.109 -3.350 1.00 69.12 147 VAL A N 1
ATOM 1151 C CA . VAL A 1 147 ? -13.911 8.170 -3.028 1.00 69.12 147 VAL A CA 1
ATOM 1152 C C . VAL A 1 147 ? -14.220 9.613 -2.663 1.00 69.12 147 VAL A C 1
ATOM 1154 O O . VAL A 1 147 ? -13.600 10.178 -1.773 1.00 69.12 147 VAL A O 1
ATOM 1157 N N . ASN A 1 148 ? -15.156 10.233 -3.375 1.00 84.69 148 ASN A N 1
ATOM 1158 C CA . ASN A 1 148 ? -15.537 11.634 -3.187 1.00 84.69 148 ASN A CA 1
ATOM 1159 C C . ASN A 1 148 ? -16.317 11.834 -1.865 1.00 84.69 148 ASN A C 1
ATOM 1161 O O . ASN A 1 148 ? -17.511 12.136 -1.876 1.00 84.69 148 ASN A O 1
ATOM 1165 N N . ILE A 1 149 ? -15.662 11.578 -0.730 1.00 84.38 149 ILE A N 1
ATOM 1166 C CA . ILE A 1 149 ? -16.198 11.643 0.629 1.00 84.38 149 ILE A CA 1
ATOM 1167 C C . ILE A 1 149 ? -15.543 12.837 1.335 1.00 84.38 149 ILE A C 1
ATOM 1169 O O . ILE A 1 149 ? -14.320 12.948 1.330 1.00 84.38 149 ILE A O 1
ATOM 1173 N N . PRO A 1 150 ? -16.314 13.737 1.969 1.00 87.62 150 PRO A N 1
ATOM 1174 C CA . PRO A 1 150 ? -15.732 14.838 2.725 1.00 87.62 150 PRO A CA 1
ATOM 1175 C C . PRO A 1 150 ? -14.882 14.322 3.889 1.00 87.62 150 PRO A C 1
ATOM 1177 O O 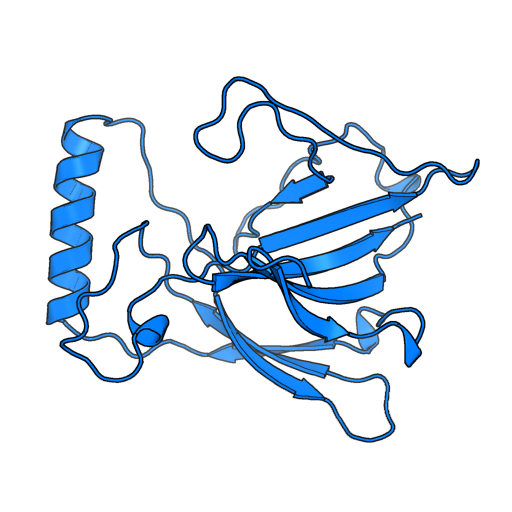. PRO A 1 150 ? -15.356 13.501 4.672 1.00 87.62 150 PRO A O 1
ATOM 1180 N N . LEU A 1 151 ? -13.686 14.885 4.088 1.00 86.25 151 LEU A N 1
ATOM 1181 C CA . LEU A 1 151 ? -12.812 14.539 5.222 1.00 86.25 151 LEU A CA 1
ATOM 1182 C C . LEU A 1 151 ? -13.507 14.682 6.586 1.00 86.25 151 LEU A C 1
ATOM 1184 O O . LEU A 1 151 ? -13.210 13.940 7.512 1.00 86.25 151 LEU A O 1
ATOM 1188 N N . SER A 1 152 ? -14.466 15.606 6.716 1.00 89.88 152 SER A N 1
ATOM 1189 C CA . SER A 1 152 ? -15.270 15.778 7.936 1.00 89.88 152 SER A CA 1
ATOM 1190 C C . SER A 1 152 ? -16.194 14.596 8.248 1.00 89.88 152 SER A C 1
ATOM 1192 O O . SER A 1 152 ? -16.717 14.514 9.356 1.00 89.88 152 SER A O 1
ATOM 1194 N N . SER A 1 153 ? -16.421 13.715 7.273 1.00 90.81 153 SER A N 1
ATOM 1195 C CA . SER A 1 153 ? -17.223 12.496 7.406 1.00 90.81 153 SER A CA 1
ATOM 1196 C C . SER A 1 153 ? -16.371 11.260 7.701 1.00 90.81 153 SER A C 1
ATOM 1198 O O . SER A 1 153 ? -16.938 10.182 7.827 1.00 90.81 153 SER A O 1
ATOM 1200 N N . LEU A 1 154 ? -15.043 11.403 7.789 1.00 91.25 154 LEU A N 1
ATOM 1201 C CA . LEU A 1 154 ? -14.113 10.315 8.076 1.00 91.25 154 LEU A CA 1
ATOM 1202 C C . LEU A 1 154 ? -13.563 10.452 9.499 1.00 91.25 154 LEU A C 1
ATOM 1204 O O . LEU A 1 154 ? -13.026 11.493 9.887 1.00 91.25 154 LEU A O 1
ATOM 1208 N N . GLY A 1 155 ? -13.672 9.382 10.276 1.00 92.12 155 GLY A N 1
ATOM 1209 C CA . GLY A 1 155 ? -12.976 9.217 11.542 1.00 92.12 155 GLY A CA 1
ATOM 1210 C C . GLY A 1 155 ? -11.464 9.025 11.362 1.00 92.12 155 GLY A C 1
ATOM 1211 O O . GLY A 1 155 ? -10.972 8.820 10.249 1.00 92.12 155 GLY A O 1
ATOM 1212 N N . PRO A 1 156 ? -10.689 9.089 12.458 1.00 93.12 156 PRO A N 1
ATOM 1213 C CA . PRO A 1 156 ? -9.267 8.777 12.404 1.00 93.12 156 PRO A CA 1
ATOM 1214 C C . PRO A 1 156 ? -9.054 7.306 11.996 1.00 93.12 156 PRO A C 1
ATOM 1216 O O . PRO A 1 156 ? -9.804 6.445 12.454 1.00 93.12 156 PRO A O 1
ATOM 1219 N N . PRO A 1 157 ? -8.041 7.002 11.163 1.00 94.31 157 PRO A N 1
ATOM 1220 C CA . PRO A 1 157 ? -7.755 5.635 10.750 1.00 94.31 157 PRO A CA 1
ATOM 1221 C C . PRO A 1 157 ? -7.068 4.836 11.864 1.00 94.31 157 PRO A C 1
ATOM 1223 O O . PRO A 1 157 ? -6.116 5.320 12.487 1.00 94.31 157 PRO A O 1
ATOM 1226 N N . ASP A 1 158 ? -7.488 3.583 12.028 1.00 94.88 158 ASP A N 1
ATOM 1227 C CA . ASP A 1 158 ? -6.868 2.601 12.920 1.00 94.88 158 ASP A CA 1
ATOM 1228 C C . ASP A 1 158 ? -6.072 1.578 12.101 1.00 94.88 158 ASP A C 1
ATOM 1230 O O . ASP A 1 158 ? -6.619 0.926 11.212 1.00 94.88 158 ASP A O 1
ATOM 1234 N N . LEU A 1 159 ? -4.778 1.405 12.388 1.00 95.56 159 LEU A N 1
ATOM 1235 C CA . LEU A 1 159 ? -3.941 0.415 11.703 1.00 95.56 159 LEU A CA 1
ATOM 1236 C C . LEU A 1 159 ? -4.302 -0.999 12.174 1.00 95.56 159 LEU A C 1
ATOM 1238 O O . LEU A 1 159 ? -4.012 -1.379 13.311 1.00 95.56 159 LEU A O 1
ATOM 1242 N N . MET A 1 160 ? -4.873 -1.802 11.282 1.00 95.75 160 MET A N 1
ATOM 1243 C CA . MET A 1 160 ? -5.328 -3.166 11.564 1.00 95.75 160 MET A CA 1
ATOM 1244 C C . MET A 1 160 ? -4.238 -4.213 11.344 1.00 95.75 160 MET A C 1
ATOM 1246 O O . MET A 1 160 ? -4.250 -5.266 11.990 1.00 95.75 160 MET A O 1
ATOM 1250 N N . GLY A 1 161 ? -3.277 -3.931 10.468 1.00 94.19 161 GLY A N 1
ATOM 1251 C CA . GLY A 1 161 ? -2.190 -4.850 10.177 1.00 94.19 161 GLY A CA 1
ATOM 1252 C C . GLY A 1 161 ? -1.417 -4.493 8.918 1.00 94.19 161 GLY A C 1
ATOM 1253 O O . GLY A 1 161 ? -1.612 -3.435 8.325 1.00 94.19 161 GLY A O 1
ATOM 1254 N N . ILE A 1 162 ? -0.527 -5.402 8.533 1.00 94.38 162 ILE A N 1
ATOM 1255 C CA . ILE A 1 162 ? 0.228 -5.336 7.282 1.00 94.38 162 ILE A CA 1
ATOM 1256 C C . ILE A 1 162 ? 0.079 -6.687 6.590 1.00 94.38 162 ILE A C 1
ATOM 1258 O O . ILE A 1 162 ? 0.320 -7.724 7.216 1.00 94.38 162 ILE A O 1
ATOM 1262 N N . ALA A 1 163 ? -0.312 -6.674 5.321 1.00 93.19 163 ALA A N 1
ATOM 1263 C CA . ALA A 1 163 ? -0.444 -7.857 4.479 1.00 93.19 163 ALA A CA 1
ATOM 1264 C C . ALA A 1 163 ? 0.593 -7.837 3.350 1.00 93.19 163 ALA A C 1
ATOM 1266 O O . ALA A 1 163 ? 1.055 -6.772 2.947 1.00 93.19 163 ALA A O 1
ATOM 1267 N N . LEU A 1 164 ? 0.966 -9.013 2.852 1.00 90.25 164 LEU A N 1
ATOM 1268 C CA . LEU A 1 164 ? 1.842 -9.177 1.695 1.00 90.25 164 LEU A CA 1
ATOM 1269 C C . LEU A 1 164 ? 1.042 -9.734 0.524 1.00 90.25 164 LEU A C 1
ATOM 1271 O O . LEU A 1 164 ? 0.362 -10.748 0.676 1.00 90.25 164 LEU A O 1
ATOM 1275 N N . ASN A 1 165 ? 1.185 -9.107 -0.641 1.00 87.50 165 ASN A N 1
ATOM 1276 C CA . ASN A 1 165 ? 0.646 -9.607 -1.897 1.00 87.50 165 ASN A CA 1
ATOM 1277 C C . ASN A 1 165 ? 1.702 -10.452 -2.633 1.00 87.50 165 ASN A C 1
ATOM 1279 O O . ASN A 1 165 ? 2.668 -9.924 -3.193 1.00 87.50 165 ASN A O 1
ATOM 1283 N N . HIS A 1 166 ? 1.506 -11.768 -2.675 1.00 84.81 166 HIS A N 1
ATOM 1284 C CA . HIS A 1 166 ? 2.425 -12.704 -3.323 1.00 84.81 166 HIS A CA 1
ATOM 1285 C C . HIS A 1 166 ? 2.286 -12.761 -4.849 1.00 84.81 166 HIS A C 1
ATOM 1287 O O . HIS A 1 166 ? 3.238 -13.173 -5.511 1.00 84.81 166 HIS A O 1
ATOM 1293 N N . THR A 1 167 ? 1.185 -12.275 -5.432 1.00 81.44 167 THR A N 1
ATOM 1294 C CA . THR A 1 167 ? 1.092 -12.075 -6.893 1.00 81.44 167 THR A CA 1
ATOM 1295 C C . THR A 1 167 ? 1.911 -10.866 -7.353 1.00 81.44 167 THR A C 1
ATOM 1297 O O . THR A 1 167 ? 2.195 -10.722 -8.540 1.00 81.44 167 THR A O 1
ATOM 1300 N N . SER A 1 168 ? 2.316 -10.016 -6.403 1.00 74.88 168 SER A N 1
ATOM 1301 C CA . SER A 1 168 ? 3.079 -8.781 -6.594 1.00 74.88 168 SER A CA 1
ATOM 1302 C C . SER A 1 168 ? 4.448 -8.842 -5.909 1.00 74.88 168 SER A C 1
ATOM 1304 O O . SER A 1 168 ? 4.880 -7.921 -5.220 1.00 74.88 168 SER A O 1
ATOM 1306 N N . ALA A 1 169 ? 5.122 -9.990 -6.047 1.00 68.94 169 ALA A N 1
ATOM 1307 C CA . ALA A 1 169 ? 6.457 -10.247 -5.499 1.00 68.94 169 ALA A CA 1
ATOM 1308 C C . ALA A 1 169 ? 6.592 -9.963 -3.982 1.00 68.94 169 ALA A C 1
ATOM 1310 O O . ALA A 1 169 ? 7.653 -9.574 -3.494 1.00 68.94 169 ALA A O 1
ATOM 1311 N N . GLY A 1 170 ? 5.508 -10.154 -3.223 1.00 76.19 170 GLY A N 1
ATOM 1312 C CA . GLY A 1 170 ? 5.468 -9.893 -1.785 1.00 76.19 170 GLY A CA 1
ATOM 1313 C C . GLY A 1 170 ? 5.362 -8.408 -1.433 1.00 76.19 170 GLY A C 1
ATOM 1314 O O . GLY A 1 170 ? 5.904 -8.000 -0.409 1.00 76.19 170 GLY A O 1
ATOM 1315 N N . GLY A 1 171 ? 4.718 -7.591 -2.272 1.00 84.75 171 GLY A N 1
ATOM 1316 C CA . GLY A 1 171 ? 4.471 -6.176 -1.994 1.00 84.75 171 GLY A CA 1
ATOM 1317 C C . GLY A 1 171 ? 3.681 -5.982 -0.689 1.00 84.75 171 GLY A C 1
ATOM 1318 O O . GLY A 1 171 ? 2.598 -6.562 -0.562 1.00 84.75 171 GLY A O 1
ATOM 1319 N N . PRO A 1 172 ? 4.199 -5.218 0.294 1.00 90.50 172 PRO A N 1
ATOM 1320 C CA . PRO A 1 172 ? 3.509 -4.990 1.558 1.00 90.50 172 PRO A CA 1
ATOM 1321 C C . PRO A 1 172 ? 2.448 -3.891 1.440 1.00 90.50 172 PRO A C 1
ATOM 1323 O O . PRO A 1 172 ? 2.693 -2.857 0.824 1.00 90.50 172 PRO A O 1
ATOM 1326 N N . SER A 1 173 ? 1.310 -4.065 2.109 1.00 92.88 173 SER A N 1
ATOM 1327 C CA . SER A 1 173 ? 0.272 -3.040 2.261 1.00 92.88 173 SER A CA 1
ATOM 1328 C C . SER A 1 173 ? -0.129 -2.894 3.725 1.00 92.88 173 SER A C 1
ATOM 1330 O O . SER A 1 173 ? -0.350 -3.890 4.417 1.00 92.88 173 SER A O 1
ATOM 1332 N N . ALA A 1 174 ? -0.176 -1.654 4.214 1.00 94.75 174 ALA A N 1
ATOM 1333 C CA . ALA A 1 174 ? -0.703 -1.328 5.533 1.00 94.75 174 ALA A CA 1
ATOM 1334 C C . ALA A 1 174 ? -2.220 -1.123 5.452 1.00 94.75 174 ALA A C 1
ATOM 1336 O O . ALA A 1 174 ? -2.701 -0.267 4.711 1.00 94.75 174 ALA A O 1
ATOM 1337 N N . GLU A 1 175 ? -2.962 -1.890 6.245 1.00 95.81 175 GLU A N 1
ATOM 1338 C CA . GLU A 1 175 ? -4.421 -1.937 6.185 1.00 95.81 175 GLU A CA 1
ATOM 1339 C C . GLU A 1 175 ? -5.041 -1.158 7.342 1.00 95.81 175 GLU A C 1
ATOM 1341 O O . GLU A 1 175 ? -4.754 -1.423 8.515 1.00 95.81 175 GLU A O 1
ATOM 1346 N N . PHE A 1 176 ? -5.911 -0.207 7.014 1.00 95.38 176 PHE A N 1
ATOM 1347 C CA . PHE A 1 176 ? -6.545 0.706 7.956 1.00 95.38 176 PHE A CA 1
ATOM 1348 C C . PHE A 1 176 ? -8.055 0.501 8.004 1.00 95.38 176 PHE A C 1
ATOM 1350 O O . PHE A 1 176 ? -8.699 0.281 6.982 1.00 95.38 176 PHE A O 1
ATOM 1357 N N . TYR A 1 177 ? -8.636 0.636 9.190 1.00 94.88 177 TYR A N 1
ATOM 1358 C CA . TYR A 1 177 ? -10.077 0.762 9.374 1.00 94.88 177 TYR A CA 1
ATOM 1359 C C . TYR A 1 177 ? -10.447 2.237 9.542 1.00 94.88 177 TYR A C 1
ATOM 1361 O O . TYR A 1 177 ? -9.787 2.956 10.291 1.00 94.88 177 TYR A O 1
ATOM 1369 N N . VAL A 1 178 ? -11.493 2.687 8.846 1.00 94.25 178 VAL A N 1
ATOM 1370 C CA . VAL A 1 178 ? -12.006 4.065 8.910 1.00 94.25 178 VAL A CA 1
ATOM 1371 C C . VAL A 1 178 ? -13.526 4.010 9.012 1.00 94.25 178 VAL A C 1
ATOM 1373 O O . VAL A 1 178 ? -14.160 3.226 8.306 1.00 94.25 178 VAL A O 1
ATOM 1376 N N . ARG A 1 179 ? -14.119 4.828 9.881 1.00 91.62 179 ARG A N 1
ATOM 1377 C CA . ARG A 1 179 ? -15.572 4.910 10.094 1.00 91.62 179 ARG A CA 1
ATOM 1378 C C . ARG A 1 179 ? -16.097 6.306 9.810 1.00 91.62 179 ARG A C 1
ATOM 1380 O O . ARG A 1 179 ? -15.355 7.252 10.139 1.00 91.62 179 ARG A O 1
#

Foldseek 3Di:
DPPQKDFPWFLVVVPFAAPVQEAEAEDEDDDDPVLVVVLVVVVVVVCVVVVPDDDAKAKAFPDKDDDPPDSHMYTYIYIDDGDPDQPDPPDPDSCSSHRLGEKEFEQEADPVGDTDWDAAQPDPPPHGDIGGFITTDGDPDDDDTPDPDDPVRKDGWGFRGWMFGVVRVRRIYTYTYID

Secondary structure (DSSP, 8-state):
--TTEEEEEE-GGGTSB-GGGEEEEEEEPP--HHHHHHHHHHHHHHHHH-TT------EEEEEEEE-TTSS-EEEEEEE----S----TTSSSGGGGS--B-EEEEEEB-TTS-B--B--SS-SSSTTS-B-EEE---TT--PPPSS---GGG-PPPEEEEEEEEGGGTTEEEEEEEE-

Organism: Oreochromis aureus (NCBI:txid47969)